Protein AF-A0A7W1LN40-F1 (afdb_monomer)

Mean predicted aligned error: 13.4 Å

Nearest PDB structures (foldseek):
  5u0p-assembly1_V  TM=2.692E-01  e=4.312E+00  Schizosaccharomyces pombe

Structure (mmCIF, N/CA/C/O backbone):
data_AF-A0A7W1LN40-F1
#
_entry.id   AF-A0A7W1LN40-F1
#
loop_
_atom_site.group_PDB
_atom_site.id
_atom_site.type_symbol
_atom_site.label_atom_id
_atom_site.label_alt_id
_atom_site.label_comp_id
_atom_site.label_asym_id
_atom_site.label_entity_id
_atom_site.label_seq_id
_atom_site.pdbx_PDB_ins_code
_atom_site.Cartn_x
_atom_site.Cartn_y
_atom_site.Cartn_z
_atom_site.occupancy
_atom_site.B_iso_or_equiv
_atom_site.auth_seq_id
_atom_site.auth_comp_id
_atom_site.auth_asym_id
_atom_site.auth_atom_id
_atom_site.pdbx_PDB_model_num
ATOM 1 N N . GLN A 1 1 ? -13.311 13.746 4.532 1.00 70.81 1 GLN A N 1
ATOM 2 C CA . GLN A 1 1 ? -12.624 14.681 5.455 1.00 70.81 1 GLN A CA 1
ATOM 3 C C . GLN A 1 1 ? -11.690 13.974 6.441 1.00 70.81 1 GLN A C 1
ATOM 5 O O . GLN A 1 1 ? -10.492 14.087 6.245 1.00 70.81 1 GLN A O 1
ATOM 10 N N . VAL A 1 2 ? -12.169 13.216 7.447 1.00 81.06 2 VAL A N 1
ATOM 11 C CA . VAL A 1 2 ? -11.280 12.519 8.422 1.00 81.06 2 VAL A CA 1
ATOM 12 C C . VAL A 1 2 ? -10.319 11.551 7.725 1.00 81.06 2 VAL A C 1
ATOM 14 O O . VAL A 1 2 ? -9.123 11.580 7.980 1.00 81.06 2 VAL A O 1
ATOM 17 N N . ARG A 1 3 ? -10.837 10.749 6.785 1.00 79.06 3 ARG A N 1
ATOM 18 C CA . ARG A 1 3 ? -10.051 9.830 5.948 1.00 79.06 3 ARG A CA 1
ATOM 19 C C . ARG A 1 3 ? -8.922 10.548 5.201 1.00 79.06 3 ARG A C 1
ATOM 21 O O . ARG A 1 3 ? -7.785 10.103 5.226 1.00 79.06 3 ARG A O 1
ATOM 28 N N . ASP A 1 4 ? -9.234 11.655 4.536 1.00 80.81 4 ASP A N 1
ATOM 29 C CA . ASP A 1 4 ? -8.265 12.349 3.680 1.00 80.81 4 ASP A CA 1
ATOM 30 C C . ASP A 1 4 ? -7.212 13.080 4.530 1.00 80.81 4 ASP A C 1
ATOM 32 O O . ASP A 1 4 ? -6.036 13.080 4.184 1.00 80.81 4 ASP A O 1
ATOM 36 N N . ALA A 1 5 ? -7.609 13.629 5.686 1.00 82.81 5 ALA A N 1
ATOM 37 C CA . ALA A 1 5 ? -6.683 14.176 6.677 1.00 82.81 5 ALA A CA 1
ATOM 38 C C . ALA A 1 5 ? -5.778 13.087 7.282 1.00 82.81 5 ALA A C 1
ATOM 40 O O . ALA A 1 5 ? -4.584 13.317 7.473 1.00 82.81 5 ALA A O 1
ATOM 41 N N . PHE A 1 6 ? -6.326 11.892 7.527 1.00 81.25 6 PHE A N 1
ATOM 42 C CA . PHE A 1 6 ? -5.562 10.727 7.962 1.00 81.25 6 PHE A CA 1
ATOM 43 C C . PHE A 1 6 ? -4.508 10.337 6.923 1.00 81.25 6 PHE A C 1
ATOM 45 O O . PHE A 1 6 ? -3.328 10.309 7.251 1.00 81.25 6 PHE A O 1
ATOM 52 N N . TYR A 1 7 ? -4.884 10.124 5.659 1.00 77.50 7 TYR A N 1
ATOM 53 C CA . TYR A 1 7 ? -3.906 9.764 4.627 1.00 77.50 7 TYR A CA 1
ATOM 54 C C . TYR A 1 7 ? -2.849 10.851 4.407 1.00 77.50 7 TYR A C 1
ATOM 56 O O . TYR A 1 7 ? -1.672 10.534 4.272 1.00 77.50 7 TYR A O 1
ATOM 64 N N . ARG A 1 8 ? -3.242 12.129 4.440 1.00 81.44 8 ARG A N 1
ATOM 65 C CA . ARG A 1 8 ? -2.327 13.248 4.186 1.00 81.44 8 ARG A CA 1
ATOM 66 C C . ARG A 1 8 ? -1.282 13.449 5.284 1.00 81.44 8 ARG A C 1
ATOM 68 O O . ARG A 1 8 ? -0.140 13.758 4.970 1.00 81.44 8 ARG A O 1
ATOM 75 N N . HIS A 1 9 ? -1.661 13.308 6.555 1.00 82.38 9 HIS A N 1
ATOM 76 C CA . HIS A 1 9 ? -0.779 13.659 7.678 1.00 82.38 9 HIS A CA 1
ATOM 77 C C . HIS A 1 9 ? -0.268 12.452 8.475 1.00 82.38 9 HIS A C 1
ATOM 79 O O . HIS A 1 9 ? 0.734 12.566 9.177 1.00 82.38 9 HIS A O 1
ATOM 85 N N . LEU A 1 10 ? -0.936 11.300 8.375 1.00 78.31 10 LEU A N 1
ATOM 86 C CA . LEU A 1 10 ? -0.599 10.069 9.100 1.00 78.31 10 LEU A CA 1
ATOM 87 C C . LEU A 1 10 ? -0.234 8.903 8.166 1.00 78.31 10 LEU A C 1
ATOM 89 O O . LEU A 1 10 ? 0.096 7.832 8.666 1.00 78.31 10 LEU A O 1
ATOM 93 N N . GLY A 1 11 ? -0.223 9.094 6.839 1.00 69.75 11 GLY A N 1
ATOM 94 C CA . GLY A 1 11 ? 0.085 8.037 5.862 1.00 69.75 11 GLY A CA 1
ATOM 95 C C . GLY A 1 11 ? 1.454 7.363 6.044 1.00 69.75 11 GLY A C 1
ATOM 96 O O . GLY A 1 11 ? 1.594 6.184 5.747 1.00 69.75 11 GLY A O 1
ATOM 97 N N . GLY A 1 12 ? 2.443 8.070 6.605 1.00 70.00 12 GLY A N 1
ATOM 98 C CA . GLY A 1 12 ? 3.769 7.517 6.925 1.00 70.00 12 GLY A CA 1
ATOM 99 C C . GLY A 1 12 ? 3.896 6.877 8.317 1.00 70.00 12 GLY A C 1
ATOM 100 O O . GLY A 1 12 ? 4.992 6.478 8.716 1.00 70.00 12 GLY A O 1
ATOM 101 N N . VAL A 1 13 ? 2.818 6.816 9.107 1.00 75.00 13 VAL A N 1
ATOM 102 C CA . VAL A 1 13 ? 2.843 6.263 10.469 1.00 75.00 13 VAL A CA 1
ATOM 103 C C . VAL A 1 13 ? 2.343 4.821 10.451 1.00 75.00 13 VAL A C 1
ATOM 105 O O . VAL A 1 13 ? 1.151 4.564 10.316 1.00 75.00 13 VAL A O 1
ATOM 108 N N . SER A 1 14 ? 3.253 3.866 10.656 1.00 70.31 14 SER A N 1
ATOM 109 C CA . SER A 1 14 ? 2.860 2.476 10.901 1.00 70.31 14 SER A CA 1
ATOM 110 C C . SER A 1 14 ? 2.364 2.302 12.340 1.00 70.31 14 SER A C 1
ATOM 112 O O . SER A 1 14 ? 3.137 2.408 13.297 1.00 70.31 14 SER A O 1
ATOM 114 N N . PHE A 1 15 ? 1.065 2.043 12.496 1.00 73.25 15 PHE A N 1
ATOM 115 C CA . PHE A 1 15 ? 0.425 1.785 13.792 1.00 73.25 15 PHE A CA 1
ATOM 116 C C . PHE A 1 15 ? 0.608 0.339 14.270 1.00 73.25 15 PHE A C 1
ATOM 118 O O . PHE A 1 15 ? 0.542 0.075 15.469 1.00 73.25 15 PHE 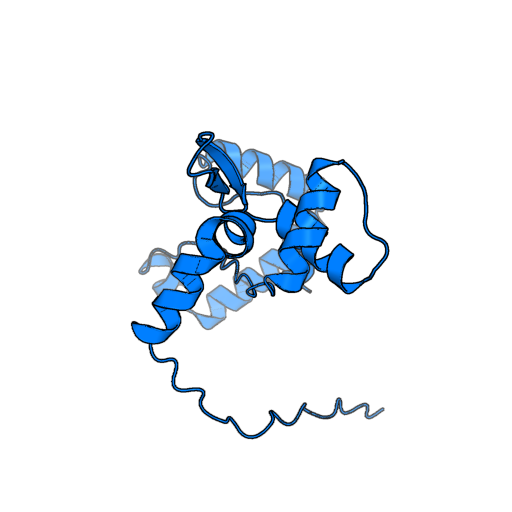A O 1
ATOM 125 N N . SER A 1 16 ? 0.842 -0.594 13.345 1.00 68.56 16 SER A N 1
ATOM 126 C CA . SER A 1 16 ? 1.077 -2.004 13.654 1.00 68.56 16 SER A CA 1
ATOM 127 C C . SER A 1 16 ? 2.574 -2.260 13.841 1.00 68.56 16 SER A C 1
ATOM 129 O O . SER A 1 16 ? 3.386 -1.778 13.056 1.00 68.56 16 SER A O 1
ATOM 131 N N . GLY A 1 17 ? 2.953 -2.994 14.889 1.00 70.25 17 GLY A N 1
ATOM 132 C CA . GLY A 1 17 ? 4.347 -3.387 15.144 1.00 70.25 17 GLY A CA 1
ATOM 133 C C . GLY A 1 17 ? 5.277 -2.290 15.689 1.00 70.25 17 GLY A C 1
ATOM 134 O O . GLY A 1 17 ? 6.410 -2.595 16.046 1.00 70.25 17 GLY A O 1
ATOM 135 N N . THR A 1 18 ? 4.827 -1.036 15.816 1.00 77.19 18 THR A N 1
ATOM 136 C CA . THR A 1 18 ? 5.627 0.043 16.427 1.00 77.19 18 THR A CA 1
ATOM 137 C C . THR A 1 18 ? 5.471 0.040 17.959 1.00 77.19 18 THR A C 1
ATOM 139 O O . THR A 1 18 ? 4.333 0.076 18.438 1.00 77.19 18 THR A O 1
ATOM 142 N N . PRO A 1 19 ? 6.565 0.068 18.752 1.00 84.81 19 PRO A N 1
ATOM 143 C CA . PRO A 1 19 ? 6.486 0.223 20.205 1.00 84.81 19 PRO A CA 1
ATOM 144 C C . PRO A 1 19 ? 5.720 1.490 20.611 1.00 84.81 19 PRO A C 1
ATOM 146 O O . PRO A 1 19 ? 5.903 2.555 20.016 1.00 84.81 19 PRO A O 1
ATOM 149 N N . LEU A 1 20 ? 4.886 1.394 21.654 1.00 84.56 20 LEU A N 1
ATOM 150 C CA . LEU A 1 20 ? 3.993 2.481 22.078 1.00 84.56 20 LEU A CA 1
ATOM 151 C C . LEU A 1 20 ? 4.710 3.829 22.307 1.00 84.56 20 LEU A C 1
ATOM 153 O O . LEU A 1 20 ? 4.193 4.838 21.826 1.00 84.56 20 LEU A O 1
ATOM 157 N N . PRO A 1 21 ? 5.901 3.894 22.942 1.00 89.31 21 PRO A N 1
ATOM 158 C CA . PRO A 1 21 ? 6.605 5.165 23.128 1.00 89.31 21 PRO A CA 1
ATOM 159 C C . PRO A 1 21 ? 6.988 5.822 21.797 1.00 89.31 21 PRO A C 1
ATOM 161 O O . PRO A 1 21 ? 6.767 7.014 21.592 1.00 89.31 21 PRO A O 1
ATOM 164 N N . THR A 1 22 ? 7.498 5.032 20.851 1.00 87.25 22 THR A N 1
ATOM 165 C CA . THR A 1 22 ? 7.887 5.510 19.520 1.00 87.25 22 THR A CA 1
ATOM 166 C C . THR A 1 22 ? 6.676 5.992 18.730 1.00 87.25 22 THR A C 1
ATOM 168 O O . THR A 1 22 ? 6.748 7.014 18.045 1.00 87.25 22 THR A O 1
ATOM 171 N N . LEU A 1 23 ? 5.548 5.289 18.851 1.00 85.94 23 LEU A N 1
ATOM 172 C CA . LEU A 1 23 ? 4.291 5.714 18.249 1.00 85.94 23 LEU A CA 1
ATOM 173 C C . LEU A 1 23 ? 3.835 7.061 18.826 1.00 85.94 23 LEU A C 1
ATOM 175 O O . LEU A 1 23 ? 3.505 7.959 18.056 1.00 85.94 23 LEU A O 1
ATOM 179 N N . MET A 1 24 ? 3.890 7.245 20.149 1.00 89.75 24 MET A N 1
ATOM 180 C CA . MET A 1 24 ? 3.501 8.507 20.790 1.00 89.75 24 MET A CA 1
ATOM 181 C C . MET A 1 24 ? 4.361 9.687 20.336 1.00 89.75 24 MET A C 1
ATOM 183 O O . MET A 1 24 ? 3.819 10.754 20.065 1.00 89.75 24 MET A O 1
ATOM 187 N N . VAL A 1 25 ? 5.673 9.496 20.160 1.00 92.12 25 VAL A N 1
ATOM 188 C CA . VAL A 1 25 ? 6.567 10.536 19.616 1.00 92.12 25 VAL A CA 1
ATOM 189 C C . VAL A 1 25 ? 6.218 10.889 18.166 1.00 92.12 25 VAL A C 1
ATOM 191 O O . VAL A 1 25 ? 6.218 12.062 17.788 1.00 92.12 25 VAL A O 1
ATOM 194 N N . LYS A 1 26 ? 5.904 9.892 17.330 1.00 86.25 26 LYS A N 1
ATOM 195 C CA . LYS A 1 26 ? 5.477 10.138 15.942 1.00 86.25 26 LYS A CA 1
ATOM 196 C C . LYS A 1 26 ? 4.156 10.909 15.904 1.00 86.25 26 LYS A C 1
ATOM 198 O O . LYS A 1 26 ? 4.043 11.880 15.160 1.00 86.25 26 LYS A O 1
ATOM 203 N N . LEU A 1 27 ? 3.190 10.512 16.732 1.00 88.38 27 LEU A N 1
ATOM 204 C CA . LEU A 1 27 ? 1.883 11.160 16.816 1.00 88.38 27 LEU A CA 1
ATOM 205 C C . LEU A 1 27 ? 1.981 12.589 17.356 1.00 88.38 27 LEU A C 1
ATOM 207 O O . LEU A 1 27 ? 1.386 13.491 16.771 1.00 88.38 27 LEU A O 1
ATOM 211 N N . SER A 1 28 ? 2.763 12.825 18.412 1.00 88.81 28 SER A N 1
ATOM 212 C CA . SER A 1 28 ? 2.942 14.167 18.974 1.00 88.81 28 SER A CA 1
ATOM 213 C C . SER A 1 28 ? 3.601 15.111 17.970 1.00 88.81 28 SER A C 1
ATOM 215 O O . SER A 1 28 ? 3.139 16.235 17.791 1.00 88.81 28 SER A O 1
ATOM 217 N N . ARG A 1 29 ? 4.609 14.640 17.223 1.00 91.31 29 ARG A N 1
ATOM 218 C CA . ARG A 1 29 ? 5.244 15.417 16.149 1.00 91.31 29 ARG A CA 1
ATOM 219 C C . ARG A 1 29 ? 4.249 15.827 15.062 1.00 91.31 29 ARG A C 1
ATOM 221 O O . ARG A 1 29 ? 4.300 16.962 14.589 1.00 91.31 29 ARG A O 1
ATOM 228 N N . VAL A 1 30 ? 3.363 14.918 14.658 1.00 87.88 30 VAL A N 1
ATOM 229 C CA . VAL A 1 30 ? 2.307 15.211 13.677 1.00 87.88 30 VAL A CA 1
ATOM 230 C C . VAL A 1 30 ? 1.309 16.220 14.248 1.00 87.88 30 VAL A C 1
ATOM 232 O O . VAL A 1 30 ? 0.952 17.174 13.562 1.00 87.88 30 V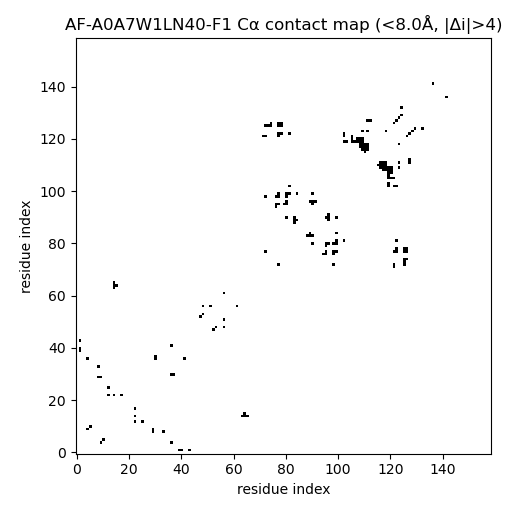AL A O 1
ATOM 235 N N . LEU A 1 31 ? 0.911 16.059 15.513 1.00 89.38 31 LEU A N 1
ATOM 236 C CA . LEU A 1 31 ? -0.068 16.923 16.170 1.00 89.38 31 LEU A CA 1
ATOM 237 C C . LEU A 1 31 ? 0.443 18.357 16.367 1.00 89.38 31 LEU A C 1
ATOM 239 O O . LEU A 1 31 ? -0.293 19.303 16.108 1.00 89.38 31 LEU A O 1
ATOM 243 N N . VAL A 1 32 ? 1.713 18.521 16.752 1.00 91.94 32 VAL A N 1
ATOM 244 C CA . VAL A 1 32 ? 2.364 19.837 16.882 1.00 91.94 32 VAL A CA 1
ATOM 245 C C . VAL A 1 32 ? 2.418 20.563 15.536 1.00 91.94 32 VAL A C 1
ATOM 247 O O . VAL A 1 32 ? 2.203 21.769 15.477 1.00 91.94 32 VAL A O 1
ATOM 250 N N . ARG A 1 33 ? 2.671 19.840 14.438 1.00 88.94 33 ARG A N 1
ATOM 251 C CA . ARG A 1 33 ? 2.718 20.425 13.086 1.00 88.94 33 ARG A CA 1
ATOM 252 C C . ARG A 1 33 ? 1.339 20.706 12.496 1.00 88.94 33 ARG A C 1
ATOM 254 O O . ARG A 1 33 ? 1.210 21.578 11.641 1.00 88.94 33 ARG A O 1
ATOM 261 N N . HIS A 1 34 ? 0.319 19.973 12.930 1.00 87.75 34 HIS A N 1
ATOM 262 C CA . HIS A 1 34 ? -1.030 20.047 12.379 1.00 87.75 34 HIS A CA 1
ATOM 263 C C . HIS A 1 34 ? -2.083 20.022 13.501 1.00 87.75 34 HIS A C 1
ATOM 265 O O . HIS A 1 34 ? -2.786 19.022 13.674 1.00 87.75 34 HIS A O 1
ATOM 271 N N . PRO A 1 35 ? -2.242 21.123 14.257 1.00 88.12 35 PRO A N 1
ATOM 272 C CA . PRO A 1 35 ? -3.117 21.161 15.432 1.00 88.12 35 PRO A CA 1
ATOM 273 C C . PRO A 1 35 ? -4.603 20.975 15.091 1.00 88.12 35 PRO A C 1
ATOM 275 O O . PRO A 1 35 ? -5.368 20.456 15.903 1.00 88.12 35 PRO A O 1
ATOM 278 N N . SER A 1 36 ? -5.024 21.317 13.868 1.00 87.38 36 SER A N 1
ATOM 279 C CA . SER A 1 36 ? -6.391 21.078 13.380 1.00 87.38 36 SER A CA 1
ATOM 280 C C . SER A 1 36 ? -6.780 19.594 13.376 1.00 87.38 36 SER A C 1
ATOM 282 O O . SER A 1 36 ? -7.967 19.270 13.461 1.00 87.38 36 SER A O 1
ATOM 284 N N . LEU A 1 37 ? -5.802 18.679 13.354 1.00 85.50 37 LEU A N 1
ATOM 285 C CA . LEU A 1 37 ? -6.048 17.243 13.469 1.00 85.50 37 LEU A CA 1
ATOM 286 C C . LEU A 1 37 ? -6.671 16.867 14.814 1.00 85.50 37 LEU A C 1
ATOM 288 O O . LEU A 1 37 ? -7.501 15.960 14.840 1.00 85.50 37 LEU A O 1
ATOM 292 N N . ALA A 1 38 ? -6.340 17.573 15.901 1.00 86.25 38 ALA A N 1
ATOM 293 C CA . ALA A 1 38 ? -6.925 17.322 17.218 1.00 86.25 38 ALA A CA 1
ATOM 294 C C . ALA A 1 38 ? -8.455 17.429 17.169 1.00 86.25 38 ALA A C 1
ATOM 296 O O . ALA A 1 38 ? -9.164 16.544 17.642 1.00 86.25 38 ALA A O 1
ATOM 297 N N . TRP A 1 39 ? -8.962 18.479 16.519 1.00 89.19 39 TRP A N 1
ATOM 298 C CA . TRP A 1 39 ? -10.394 18.725 16.380 1.00 89.19 39 TRP A CA 1
ATOM 299 C C . TRP A 1 39 ? -11.072 17.718 15.453 1.00 89.19 39 TRP A C 1
ATOM 301 O O . TRP A 1 39 ? -12.117 17.165 15.796 1.00 89.19 39 TRP A O 1
ATOM 311 N N . ILE A 1 40 ? -10.460 17.434 14.300 1.00 87.62 40 ILE A N 1
ATOM 312 C CA . ILE A 1 40 ? -11.007 16.497 13.309 1.00 87.62 40 ILE A CA 1
ATOM 313 C C . ILE A 1 40 ? -11.105 15.082 13.896 1.00 87.62 40 ILE A C 1
ATOM 315 O O . ILE A 1 40 ? -12.161 14.446 13.816 1.00 87.62 40 ILE A O 1
ATOM 319 N N . PHE A 1 41 ? -10.023 14.587 14.504 1.00 85.00 41 PHE A N 1
ATOM 320 C CA . PHE A 1 41 ? -10.007 13.258 15.114 1.00 85.00 41 PHE A CA 1
ATOM 321 C C . PHE A 1 41 ? -10.798 13.209 16.417 1.00 85.00 41 PHE A C 1
ATOM 323 O O . PHE A 1 41 ? -11.470 12.210 16.650 1.00 85.00 41 PHE A O 1
ATOM 330 N N . GLY A 1 42 ? -10.793 14.272 17.224 1.00 88.31 42 GLY A N 1
ATOM 331 C CA . GLY A 1 42 ? -11.591 14.364 18.447 1.00 88.31 42 GLY A CA 1
ATOM 332 C C . GLY A 1 42 ? -13.092 14.280 18.167 1.00 88.31 42 GLY A C 1
ATOM 333 O O . GLY A 1 42 ? -13.786 13.451 18.753 1.00 88.31 42 GLY A O 1
ATOM 334 N N . GLY A 1 43 ? -13.595 15.055 17.199 1.00 89.94 43 GLY A N 1
ATOM 335 C CA . GLY A 1 43 ? -15.003 14.995 16.792 1.00 89.94 43 GLY A CA 1
ATOM 336 C C . GLY A 1 43 ? -15.397 13.632 16.212 1.00 89.94 43 GLY A C 1
ATOM 337 O O . GLY A 1 43 ? -16.491 13.124 16.469 1.00 89.94 43 GLY A O 1
ATOM 338 N N . TRP A 1 44 ? -14.491 12.997 15.464 1.00 89.38 44 TRP A N 1
ATOM 339 C CA . TRP A 1 44 ? -14.691 11.633 14.980 1.00 89.38 44 TRP A CA 1
ATOM 340 C C . TRP A 1 44 ? -14.705 10.601 16.118 1.00 89.38 44 TRP A C 1
ATOM 342 O O . TRP A 1 44 ? -15.605 9.761 16.154 1.00 89.38 44 TRP A O 1
ATOM 352 N N . ALA A 1 45 ? -13.769 10.693 17.066 1.00 86.56 45 ALA A N 1
ATOM 353 C CA . ALA A 1 45 ? -13.669 9.797 18.213 1.00 86.56 45 ALA A CA 1
ATOM 354 C C . ALA A 1 45 ? -14.918 9.886 19.096 1.00 86.56 45 ALA A C 1
ATOM 356 O O . ALA A 1 45 ? -15.503 8.856 19.424 1.00 86.56 45 ALA A O 1
ATOM 357 N N . MET A 1 46 ? -15.402 11.098 19.382 1.00 89.38 46 MET A N 1
ATOM 358 C CA . MET A 1 46 ? -16.659 11.302 20.108 1.00 89.38 46 MET A CA 1
ATOM 359 C C . MET A 1 46 ? -17.836 10.644 19.388 1.00 89.38 46 MET A C 1
ATOM 361 O O . MET A 1 46 ? -18.622 9.927 20.003 1.00 89.38 46 MET A O 1
ATOM 365 N N . ARG A 1 47 ? -17.935 10.802 18.063 1.00 87.12 47 ARG A N 1
ATOM 366 C CA . ARG A 1 47 ? -18.989 10.147 17.276 1.00 87.12 47 ARG A CA 1
ATOM 367 C C . ARG A 1 47 ? -18.891 8.620 17.323 1.00 87.12 47 ARG A C 1
ATOM 369 O O . ARG A 1 47 ? -19.925 7.960 17.299 1.00 87.12 47 ARG A O 1
ATOM 376 N N . MET A 1 48 ? -17.684 8.058 17.382 1.00 83.81 48 MET A N 1
ATOM 377 C CA . MET A 1 48 ? -17.492 6.618 17.574 1.00 83.81 48 MET A CA 1
ATOM 378 C C . MET A 1 48 ? -17.950 6.183 18.961 1.00 83.81 48 MET A C 1
ATOM 380 O O . MET A 1 48 ? -18.769 5.276 19.041 1.00 83.81 48 MET A O 1
ATOM 384 N N . VAL A 1 49 ? -17.534 6.880 20.021 1.00 87.88 49 VAL A N 1
ATOM 385 C CA . VAL A 1 49 ? -17.962 6.600 21.403 1.00 87.88 49 VAL A CA 1
ATOM 386 C C . VAL A 1 49 ? -19.484 6.657 21.539 1.00 87.88 49 VAL A C 1
ATOM 388 O O . VAL A 1 49 ? -20.075 5.761 22.134 1.00 87.88 49 VAL A O 1
ATOM 391 N N . HIS A 1 50 ? -20.137 7.656 20.941 1.00 87.38 50 HIS A N 1
ATOM 392 C CA . HIS A 1 50 ? -21.598 7.758 20.949 1.00 87.38 50 HIS A CA 1
ATOM 393 C C . HIS A 1 50 ? -22.293 6.641 20.159 1.00 87.38 50 HIS A C 1
ATOM 395 O O . HIS A 1 50 ? -23.428 6.300 20.475 1.00 87.38 50 HIS A O 1
ATOM 401 N N . ARG A 1 51 ? -21.642 6.068 19.138 1.00 84.81 51 ARG A N 1
ATOM 402 C CA . ARG A 1 51 ? -22.217 4.995 18.311 1.00 84.81 51 ARG A CA 1
ATOM 403 C C . ARG A 1 51 ? -22.010 3.603 18.886 1.00 84.81 51 ARG A C 1
ATOM 405 O O . ARG A 1 51 ? -22.901 2.774 18.768 1.00 84.81 51 ARG A O 1
ATOM 412 N N . THR A 1 52 ? -20.841 3.330 19.452 1.00 83.38 52 THR A N 1
ATOM 413 C CA . THR A 1 52 ? -20.509 2.013 20.008 1.00 83.38 52 THR A CA 1
ATOM 414 C C . THR A 1 52 ? -20.847 1.904 21.491 1.00 83.38 52 THR A C 1
ATOM 416 O O . THR A 1 52 ? -21.059 0.800 21.982 1.00 83.38 52 THR A O 1
ATOM 419 N N . GLY A 1 53 ? -20.932 3.033 22.199 1.00 84.06 53 GLY A N 1
ATOM 420 C CA . GLY A 1 53 ? -21.112 3.099 23.645 1.00 84.06 53 GLY A CA 1
ATOM 421 C C . GLY A 1 53 ? -19.785 2.953 24.398 1.00 84.06 53 GLY A C 1
ATOM 422 O O . GLY A 1 53 ? -18.967 2.079 24.105 1.00 84.06 53 GLY A O 1
ATOM 423 N N . LEU A 1 54 ? -19.578 3.792 25.420 1.00 83.75 54 LEU A N 1
ATOM 424 C CA . LEU A 1 54 ? -18.349 3.794 26.228 1.00 83.75 54 LEU A CA 1
ATOM 425 C C . LEU A 1 54 ? -18.099 2.437 26.907 1.00 83.75 54 LEU A C 1
ATOM 427 O O . LEU A 1 54 ? -16.970 1.953 26.939 1.00 83.75 54 LEU A O 1
ATOM 431 N N . LEU A 1 55 ? -19.165 1.797 27.397 1.00 82.94 55 LEU A N 1
ATOM 432 C CA . LEU A 1 55 ? -19.077 0.511 28.087 1.00 82.94 55 LEU A CA 1
ATOM 433 C C . LEU A 1 55 ? -18.559 -0.601 27.162 1.00 82.94 55 LEU A C 1
ATOM 435 O O . LEU A 1 55 ? -17.724 -1.404 27.569 1.00 82.94 55 LEU A O 1
ATOM 439 N N . ALA A 1 56 ? -19.012 -0.620 25.904 1.00 80.88 56 ALA A N 1
ATOM 440 C CA . ALA A 1 56 ? -18.543 -1.578 24.910 1.00 80.88 56 ALA A CA 1
ATOM 441 C C . ALA A 1 56 ? -17.080 -1.316 24.530 1.00 80.88 56 ALA A C 1
ATOM 443 O O . ALA A 1 56 ? -16.318 -2.262 24.364 1.00 80.88 56 ALA A O 1
ATOM 444 N N . LEU A 1 57 ? -16.666 -0.047 24.456 1.00 80.81 57 LEU A N 1
ATOM 445 C CA . LEU A 1 57 ? -15.290 0.336 24.134 1.00 80.81 57 LEU A CA 1
ATOM 446 C C . LEU A 1 57 ? -14.280 -0.088 25.213 1.00 80.81 57 LEU A C 1
ATOM 448 O O . LEU A 1 57 ? -13.157 -0.465 24.895 1.00 80.81 57 LEU A O 1
ATOM 452 N N . VAL A 1 58 ? -14.674 -0.013 26.488 1.00 83.00 58 VAL A N 1
ATOM 453 C CA . VAL A 1 58 ? -13.831 -0.436 27.618 1.00 83.00 58 VAL A CA 1
ATOM 454 C C . VAL A 1 58 ? -13.845 -1.957 27.767 1.00 83.00 58 VAL A C 1
ATOM 456 O O . VAL A 1 58 ? -12.807 -2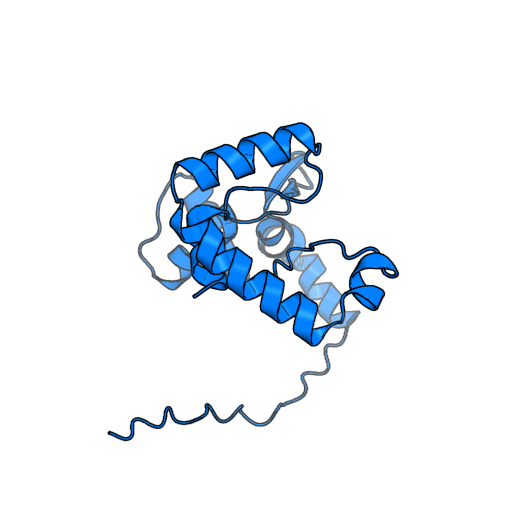.566 28.023 1.00 83.00 58 VAL A O 1
ATOM 459 N N . ARG A 1 59 ? -15.013 -2.588 27.586 1.00 84.62 59 ARG A N 1
ATOM 460 C CA . ARG A 1 59 ? -15.178 -4.041 27.735 1.00 84.62 59 ARG A CA 1
ATOM 461 C C . ARG A 1 59 ? -14.528 -4.822 26.594 1.00 84.62 59 ARG A C 1
ATOM 463 O O . ARG A 1 59 ? -13.945 -5.878 26.830 1.00 84.62 59 ARG A O 1
ATOM 470 N N . HIS A 1 60 ? -14.617 -4.319 25.367 1.00 75.56 60 HIS A N 1
ATOM 471 C CA . HIS A 1 60 ? -14.016 -4.933 24.191 1.00 75.56 60 HIS A CA 1
ATOM 472 C C . HIS A 1 60 ? -12.757 -4.157 23.832 1.00 75.56 60 HIS A C 1
ATOM 474 O O . HIS A 1 60 ? -12.838 -2.988 23.479 1.00 75.56 60 HIS A O 1
ATOM 480 N N . ARG A 1 61 ? -11.582 -4.795 23.914 1.00 69.31 61 ARG A N 1
ATOM 481 C CA . ARG A 1 61 ? -10.309 -4.151 23.561 1.00 69.31 61 ARG A CA 1
ATOM 482 C C . ARG A 1 61 ? -10.306 -3.742 22.088 1.00 69.31 61 ARG A C 1
ATOM 484 O O . ARG A 1 61 ? -9.919 -4.527 21.223 1.00 69.31 61 ARG A O 1
ATOM 491 N N . VAL A 1 62 ? -10.727 -2.514 21.804 1.00 69.75 62 VAL A N 1
ATOM 492 C CA . VAL A 1 62 ? -10.717 -1.960 20.453 1.00 69.75 62 VAL A CA 1
ATOM 493 C C . VAL A 1 62 ? -9.271 -1.798 20.013 1.00 69.75 62 VAL A C 1
ATOM 495 O O . VAL A 1 62 ? -8.503 -1.048 20.613 1.00 69.75 62 VAL A O 1
ATOM 498 N N . ARG A 1 63 ? -8.890 -2.528 18.965 1.00 67.50 63 ARG A N 1
ATOM 499 C CA . ARG A 1 63 ? -7.574 -2.401 18.340 1.00 67.50 63 ARG A CA 1
ATOM 500 C C . ARG A 1 63 ? -7.751 -1.639 17.031 1.00 67.50 63 ARG A C 1
ATOM 502 O O . ARG A 1 63 ? -8.491 -2.119 16.171 1.00 67.50 63 ARG A O 1
ATOM 509 N N . PRO A 1 64 ? -7.118 -0.466 16.867 1.00 64.00 64 PRO A N 1
ATOM 510 C CA . PRO A 1 64 ? -7.113 0.201 15.579 1.00 64.00 64 PRO A CA 1
ATOM 511 C C . PRO A 1 64 ? -6.384 -0.701 14.583 1.00 64.00 64 PRO A C 1
ATOM 513 O O . PRO A 1 64 ? -5.239 -1.092 14.806 1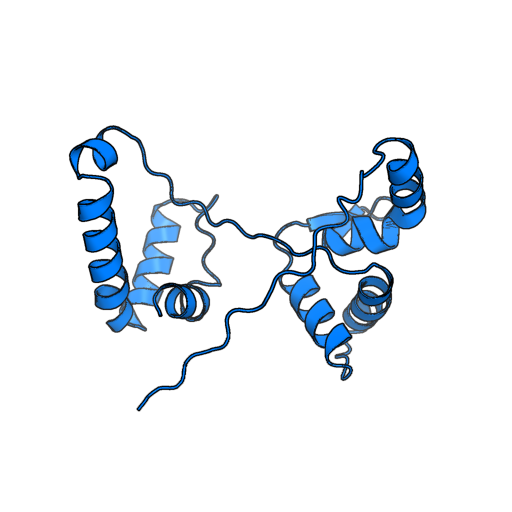.00 64.00 64 PRO A O 1
ATOM 516 N N . VAL A 1 65 ? -7.070 -1.054 13.503 1.00 60.16 65 VAL A N 1
ATOM 517 C CA . VAL A 1 65 ? -6.503 -1.802 12.384 1.00 60.16 65 VAL A CA 1
ATOM 518 C C . VAL A 1 65 ? -6.651 -0.955 11.131 1.00 60.16 65 VAL A C 1
ATOM 520 O O . VAL A 1 65 ? -7.723 -0.416 10.852 1.00 60.16 65 VAL A O 1
ATOM 523 N N . THR A 1 66 ? -5.564 -0.807 10.385 1.00 61.09 66 THR A N 1
ATOM 524 C CA . THR A 1 66 ? -5.613 -0.199 9.058 1.00 61.09 66 THR A CA 1
ATOM 525 C C . THR A 1 66 ? -5.865 -1.314 8.059 1.00 61.09 66 THR A C 1
ATOM 527 O O . THR A 1 66 ? -5.004 -2.165 7.852 1.00 61.09 66 THR A O 1
ATOM 530 N N . PHE A 1 67 ? -7.041 -1.315 7.437 1.00 54.91 67 PHE A N 1
ATOM 531 C CA . PHE A 1 67 ? -7.303 -2.188 6.299 1.00 54.91 67 PHE A CA 1
ATOM 532 C C . PHE A 1 67 ? -6.721 -1.539 5.045 1.00 54.91 67 PHE A C 1
ATOM 534 O O . PHE A 1 67 ? -7.300 -0.599 4.497 1.00 54.91 67 PHE A O 1
ATOM 541 N N . VAL A 1 68 ? -5.567 -2.030 4.597 1.00 59.66 68 VAL A N 1
ATOM 542 C CA . VAL A 1 68 ? -5.052 -1.721 3.260 1.00 59.66 68 VAL A CA 1
ATOM 543 C C . VAL A 1 68 ? -5.670 -2.736 2.308 1.00 59.66 68 VAL A C 1
ATOM 545 O O . VAL A 1 68 ? -5.199 -3.864 2.177 1.00 59.66 68 VAL A O 1
ATOM 548 N N . MET A 1 69 ? -6.792 -2.359 1.698 1.00 55.59 69 MET A N 1
ATOM 549 C CA . MET A 1 69 ? -7.388 -3.151 0.630 1.00 55.59 69 MET A CA 1
ATOM 550 C C . MET A 1 69 ? -6.587 -2.877 -0.643 1.00 55.59 69 MET A C 1
ATOM 552 O O . MET A 1 69 ? -6.770 -1.845 -1.287 1.00 55.59 69 MET A O 1
ATOM 556 N N . HIS A 1 70 ? -5.666 -3.772 -0.979 1.00 61.12 70 HIS A N 1
ATOM 557 C CA . HIS A 1 70 ? -4.973 -3.715 -2.258 1.00 61.12 70 HIS A CA 1
ATOM 558 C C . HIS A 1 70 ? -5.982 -4.119 -3.333 1.00 61.12 70 HIS A C 1
ATOM 560 O O . HIS A 1 70 ? -6.495 -5.238 -3.323 1.00 61.12 70 HIS A O 1
ATOM 566 N N . SER A 1 71 ? -6.298 -3.219 -4.260 1.00 64.00 71 SER A N 1
ATOM 567 C CA . SER A 1 71 ? -6.823 -3.674 -5.542 1.00 64.00 71 SER A CA 1
ATOM 568 C C . SER A 1 71 ? -5.726 -4.512 -6.196 1.00 64.00 71 SER A C 1
ATOM 570 O O . SE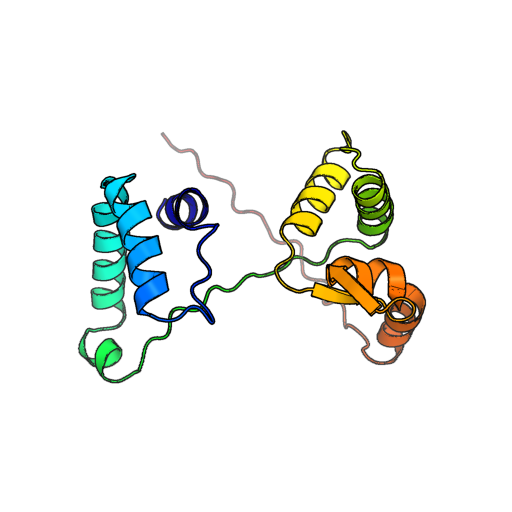R A 1 71 ? -4.564 -4.099 -6.214 1.00 64.00 71 SER A O 1
ATOM 572 N N . PHE A 1 72 ? -6.073 -5.689 -6.714 1.00 68.94 72 PHE 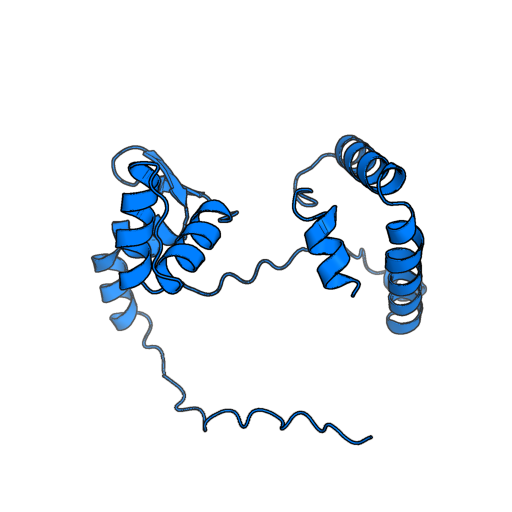A N 1
ATOM 573 C CA . PHE A 1 72 ? -5.156 -6.427 -7.578 1.00 68.94 72 PHE A CA 1
ATOM 574 C C . PHE A 1 72 ? -4.819 -5.558 -8.801 1.00 68.94 72 PHE A C 1
ATOM 576 O O . PHE A 1 72 ? -5.639 -4.749 -9.251 1.00 68.94 72 PHE A O 1
ATOM 583 N N . MET A 1 73 ? -3.576 -5.642 -9.263 1.00 84.19 73 MET A N 1
ATOM 584 C CA . MET A 1 73 ? -3.108 -4.990 -10.488 1.00 84.19 73 MET A CA 1
ATOM 585 C C . MET A 1 73 ? -3.104 -6.022 -11.604 1.00 84.19 73 MET A C 1
ATOM 587 O O . MET A 1 73 ? -2.838 -7.193 -11.342 1.00 84.19 73 MET A O 1
ATOM 591 N N . ASP A 1 74 ? -3.430 -5.602 -12.823 1.00 83.88 74 ASP A N 1
ATOM 592 C CA . ASP A 1 74 ? -3.304 -6.488 -13.975 1.00 83.88 74 ASP A CA 1
ATOM 593 C C . ASP A 1 74 ? -1.818 -6.775 -14.221 1.00 83.88 74 ASP A C 1
ATOM 595 O O . ASP A 1 74 ? -1.000 -5.854 -14.225 1.00 83.88 74 ASP A O 1
ATOM 599 N N . ALA A 1 75 ? -1.463 -8.041 -14.432 1.00 83.44 75 ALA A N 1
ATOM 600 C CA . ALA A 1 75 ? -0.087 -8.431 -14.709 1.00 83.44 75 ALA A CA 1
ATOM 601 C C . ALA A 1 75 ? 0.482 -7.734 -15.953 1.00 83.44 75 ALA A C 1
ATOM 603 O O . ALA A 1 75 ? 1.658 -7.376 -15.961 1.00 83.44 75 ALA A O 1
ATOM 604 N N . ALA A 1 76 ? -0.363 -7.454 -16.952 1.00 86.25 76 ALA A N 1
ATOM 605 C CA . ALA A 1 76 ? 0.023 -6.712 -18.147 1.00 86.25 76 ALA A CA 1
ATOM 606 C C . ALA A 1 76 ? 0.467 -5.271 -17.840 1.00 86.25 76 ALA A C 1
ATOM 608 O O . ALA A 1 76 ? 1.257 -4.704 -18.589 1.00 86.25 76 ALA A O 1
ATOM 609 N N . GLU A 1 77 ? -0.013 -4.680 -16.742 1.00 91.56 77 GLU A N 1
ATOM 610 C CA . GLU A 1 77 ? 0.399 -3.349 -16.286 1.00 91.56 77 GLU A CA 1
ATOM 611 C C . GLU A 1 77 ? 1.565 -3.422 -15.285 1.00 91.56 77 GLU A C 1
ATOM 613 O O . GLU A 1 77 ? 2.414 -2.530 -15.263 1.00 91.56 77 GLU A O 1
ATOM 618 N N . VAL A 1 78 ? 1.633 -4.474 -14.457 1.00 92.06 78 VAL A N 1
ATOM 619 C CA . VAL A 1 78 ? 2.675 -4.625 -13.423 1.00 92.06 78 VAL A CA 1
ATOM 620 C C . VAL A 1 78 ? 4.055 -4.821 -14.034 1.00 92.06 78 VAL A C 1
ATOM 622 O O . VAL A 1 78 ? 4.988 -4.157 -13.589 1.00 92.06 78 VAL A O 1
ATOM 625 N N . THR A 1 79 ? 4.196 -5.689 -15.039 1.00 91.94 79 THR A N 1
ATOM 626 C CA . THR A 1 79 ? 5.496 -5.977 -15.668 1.00 91.94 79 THR A CA 1
ATOM 627 C C . THR A 1 79 ? 6.183 -4.712 -16.202 1.00 91.94 79 THR A C 1
ATOM 629 O O . THR A 1 79 ? 7.261 -4.384 -15.702 1.00 91.94 79 THR A O 1
ATOM 632 N N . PRO A 1 80 ? 5.578 -3.928 -17.120 1.00 94.19 80 PRO A N 1
ATOM 633 C CA . PRO A 1 80 ? 6.235 -2.730 -17.647 1.00 94.19 80 PRO A CA 1
ATOM 634 C C . PRO A 1 80 ? 6.466 -1.649 -16.578 1.00 94.19 80 PRO A C 1
ATOM 636 O O . PRO A 1 80 ? 7.488 -0.962 -16.607 1.00 94.19 80 PRO A O 1
ATOM 639 N N . ALA A 1 81 ? 5.562 -1.503 -15.601 1.00 94.69 81 ALA A N 1
ATOM 640 C CA . ALA A 1 81 ? 5.743 -0.545 -14.508 1.00 94.69 81 ALA A CA 1
ATOM 641 C C . ALA A 1 81 ? 6.898 -0.936 -13.566 1.00 94.69 81 ALA A C 1
ATOM 643 O O . ALA A 1 81 ? 7.627 -0.065 -13.083 1.00 94.69 81 ALA A O 1
ATOM 644 N N . TRP A 1 82 ? 7.072 -2.234 -13.305 1.00 93.75 82 TRP A N 1
ATOM 645 C CA . TRP A 1 82 ? 8.159 -2.763 -12.486 1.00 93.75 82 TRP A CA 1
ATOM 646 C C . TRP A 1 82 ? 9.513 -2.636 -13.181 1.00 93.75 82 TRP A C 1
ATOM 648 O O . TRP A 1 82 ? 10.476 -2.176 -12.577 1.00 93.75 82 TRP A O 1
ATOM 658 N N . GLU A 1 83 ? 9.591 -2.968 -14.466 1.00 94.62 83 GLU A N 1
ATOM 659 C CA . GLU A 1 83 ? 10.813 -2.796 -15.252 1.00 94.62 83 GLU A CA 1
ATOM 660 C C . GLU A 1 83 ? 11.267 -1.330 -15.304 1.00 94.62 83 GLU A C 1
ATOM 662 O O . GLU A 1 83 ? 12.449 -1.045 -15.115 1.00 94.62 83 GLU A O 1
ATOM 667 N N . ALA A 1 84 ? 10.333 -0.391 -15.491 1.00 95.25 84 ALA A N 1
ATOM 668 C CA . ALA A 1 84 ? 10.633 1.039 -15.426 1.00 95.25 84 ALA A CA 1
ATOM 669 C C . ALA A 1 84 ? 11.152 1.455 -14.038 1.00 95.25 84 ALA A C 1
ATOM 671 O O . ALA A 1 84 ? 12.129 2.195 -13.943 1.00 95.25 84 ALA A O 1
ATOM 672 N N . LEU A 1 85 ? 10.559 0.934 -12.952 1.00 93.69 85 LEU A N 1
ATOM 673 C CA . LEU A 1 85 ? 11.055 1.171 -11.589 1.00 93.69 85 LEU A CA 1
ATOM 674 C C . LEU A 1 85 ? 12.484 0.677 -11.389 1.00 93.69 85 LEU A C 1
ATOM 676 O O . LEU A 1 85 ? 13.285 1.402 -10.805 1.00 93.69 85 LEU A O 1
ATOM 680 N N . GLN A 1 86 ? 12.804 -0.521 -11.879 1.00 92.62 86 GLN A N 1
ATOM 681 C CA . GLN A 1 86 ? 14.152 -1.080 -11.771 1.00 92.62 86 GLN A CA 1
ATOM 682 C C . GLN A 1 86 ? 15.190 -0.234 -12.517 1.00 92.62 86 GLN A C 1
ATOM 684 O O . GLN A 1 86 ? 16.325 -0.115 -12.063 1.00 92.62 86 GLN A O 1
ATOM 689 N N . ARG A 1 87 ? 14.799 0.414 -13.622 1.00 96.12 87 ARG A N 1
ATOM 690 C CA . ARG A 1 87 ? 15.647 1.379 -14.344 1.00 96.12 87 ARG A CA 1
ATOM 691 C C . ARG A 1 87 ? 15.673 2.779 -13.719 1.00 96.12 87 ARG A C 1
ATOM 693 O O . ARG A 1 87 ? 16.421 3.633 -14.183 1.00 96.12 87 ARG A O 1
ATOM 700 N N . GLY A 1 88 ? 14.878 3.034 -12.679 1.00 95.06 88 GLY A N 1
ATOM 701 C CA . GLY A 1 88 ? 14.735 4.362 -12.074 1.00 95.06 88 GLY A CA 1
ATOM 702 C C . GLY A 1 88 ? 13.940 5.357 -12.930 1.00 95.06 88 GLY A C 1
ATOM 703 O O . GLY A 1 88 ? 14.007 6.560 -12.691 1.00 95.06 88 GLY A O 1
ATOM 704 N N . GLU A 1 89 ? 13.185 4.873 -13.915 1.00 95.94 89 GLU A N 1
ATOM 705 C CA . GLU A 1 89 ? 12.401 5.682 -14.849 1.00 95.94 89 GLU A CA 1
ATOM 706 C C . GLU A 1 89 ? 10.984 5.932 -14.315 1.00 95.94 89 GLU A C 1
ATOM 708 O O . GLU A 1 89 ? 10.376 5.074 -13.671 1.00 95.94 89 GLU A O 1
ATOM 713 N N . SER A 1 90 ? 10.417 7.101 -14.608 1.00 92.69 90 SER A N 1
ATOM 714 C CA . SER A 1 90 ? 8.982 7.366 -14.449 1.00 92.69 90 SER A CA 1
ATOM 715 C C . SER A 1 90 ? 8.242 7.071 -15.749 1.00 92.69 90 SER A C 1
ATOM 717 O O . SER A 1 90 ? 8.762 7.343 -16.827 1.00 92.69 90 SER A O 1
ATOM 719 N N . VAL A 1 91 ? 7.019 6.551 -15.648 1.00 93.62 91 VAL A N 1
ATOM 720 C CA . VAL A 1 91 ? 6.174 6.282 -16.820 1.00 93.62 91 VAL A CA 1
ATOM 721 C C . VAL A 1 91 ? 5.131 7.390 -16.971 1.00 93.62 91 VAL A C 1
ATOM 723 O O . VAL A 1 91 ? 4.494 7.752 -15.985 1.00 93.62 91 VAL A O 1
ATOM 726 N N . ASP A 1 92 ? 4.944 7.901 -18.190 1.00 93.19 92 ASP A N 1
ATOM 727 C CA . ASP A 1 92 ? 3.984 8.982 -18.478 1.00 93.19 92 ASP A CA 1
ATOM 728 C C . ASP A 1 92 ? 2.555 8.478 -18.727 1.00 93.19 92 ASP A C 1
ATOM 730 O O . ASP A 1 92 ? 1.588 9.215 -18.522 1.00 93.19 92 ASP A O 1
ATOM 734 N N . ASP A 1 93 ? 2.400 7.220 -19.161 1.00 95.44 93 ASP A N 1
ATOM 735 C CA . ASP A 1 93 ? 1.078 6.617 -19.325 1.00 95.44 93 ASP A CA 1
ATOM 736 C C . ASP A 1 93 ? 0.327 6.623 -17.978 1.00 95.44 93 ASP A C 1
ATOM 738 O O . ASP A 1 93 ? 0.824 6.052 -17.001 1.00 95.44 93 ASP A O 1
ATOM 742 N N . PRO A 1 94 ? -0.882 7.215 -17.893 1.00 93.56 94 PRO A N 1
ATOM 743 C CA . PRO A 1 94 ? -1.573 7.386 -16.618 1.00 93.56 94 PRO A CA 1
ATOM 744 C C . PRO A 1 94 ? -1.870 6.080 -15.872 1.00 93.56 94 PRO A C 1
ATOM 746 O O . PRO A 1 94 ? -1.935 6.083 -14.640 1.00 93.56 94 PRO A O 1
ATOM 749 N N . ARG A 1 95 ? -2.075 4.962 -16.586 1.00 90.44 95 ARG A N 1
ATOM 750 C CA . ARG A 1 95 ? -2.354 3.666 -15.950 1.00 90.44 95 ARG A CA 1
ATOM 751 C C . ARG A 1 95 ? -1.079 3.074 -15.377 1.00 90.44 95 ARG A C 1
ATOM 753 O O . ARG A 1 95 ? -1.058 2.702 -14.204 1.00 90.44 95 ARG A O 1
ATOM 760 N N . LEU A 1 96 ? -0.007 3.058 -16.164 1.00 93.56 96 LEU A N 1
ATOM 761 C CA . LEU A 1 96 ? 1.292 2.578 -15.710 1.00 93.56 96 LEU A CA 1
ATOM 762 C C . LEU A 1 96 ? 1.859 3.446 -14.588 1.00 93.56 96 LEU A C 1
ATOM 764 O O . LEU A 1 96 ? 2.375 2.891 -13.625 1.00 93.56 96 LEU A O 1
ATOM 768 N N . ALA A 1 97 ? 1.683 4.767 -14.632 1.00 93.44 97 ALA A N 1
ATOM 769 C CA . ALA A 1 97 ? 2.060 5.669 -13.546 1.00 93.44 97 ALA A CA 1
ATOM 770 C C . ALA A 1 97 ? 1.326 5.329 -12.235 1.00 93.44 97 ALA A C 1
ATOM 772 O O . ALA A 1 97 ? 1.940 5.255 -11.168 1.00 93.44 97 ALA A O 1
ATOM 773 N N . ALA A 1 98 ? 0.017 5.056 -12.306 1.00 90.88 98 ALA A N 1
ATOM 774 C CA . ALA A 1 98 ? -0.767 4.646 -11.143 1.00 90.88 98 ALA A CA 1
ATOM 775 C C . ALA A 1 98 ? -0.333 3.273 -10.601 1.00 90.88 98 ALA A C 1
ATOM 777 O O . ALA A 1 98 ? -0.256 3.082 -9.386 1.00 90.88 98 ALA A O 1
ATOM 778 N N . THR A 1 99 ? -0.027 2.321 -11.483 1.00 92.50 99 THR A N 1
ATOM 779 C CA . THR A 1 99 ? 0.533 1.013 -11.112 1.00 92.50 99 THR A CA 1
ATOM 780 C C . THR A 1 99 ? 1.917 1.169 -10.481 1.00 92.50 99 THR A C 1
ATOM 782 O O . THR A 1 99 ? 2.188 0.567 -9.444 1.00 92.50 99 THR A O 1
ATOM 785 N N . GLN A 1 100 ? 2.755 2.053 -11.017 1.00 92.88 100 GLN A N 1
ATOM 786 C CA . GLN A 1 100 ? 4.077 2.362 -10.486 1.00 92.88 100 GLN A CA 1
ATOM 787 C C . GLN A 1 100 ? 4.004 2.926 -9.063 1.00 92.88 100 GLN A C 1
ATOM 789 O O . GLN A 1 100 ? 4.721 2.475 -8.170 1.00 92.88 100 GLN A O 1
ATOM 794 N N . GLU A 1 101 ? 3.096 3.871 -8.825 1.00 90.75 101 GLU A N 1
ATOM 795 C CA . GLU A 1 101 ? 2.860 4.435 -7.495 1.00 90.75 101 GLU A CA 1
ATOM 796 C C . GLU A 1 101 ? 2.382 3.368 -6.504 1.00 90.75 101 GLU A C 1
ATOM 798 O O . GLU A 1 101 ? 2.860 3.284 -5.372 1.00 90.75 101 GLU A O 1
ATOM 803 N N . ARG A 1 102 ? 1.488 2.479 -6.945 1.00 88.69 102 ARG A N 1
ATOM 804 C CA . ARG A 1 102 ? 0.997 1.361 -6.128 1.00 88.69 102 ARG A CA 1
ATOM 805 C C . ARG A 1 102 ? 2.090 0.345 -5.805 1.00 88.69 102 ARG A C 1
ATOM 807 O O . ARG A 1 102 ? 2.097 -0.178 -4.692 1.00 88.69 102 ARG A O 1
ATOM 814 N N . LEU A 1 103 ? 3.009 0.081 -6.735 1.00 90.31 103 LEU A N 1
ATOM 815 C CA . LEU A 1 103 ? 4.173 -0.772 -6.492 1.00 90.31 103 LEU A CA 1
ATOM 816 C C . LEU A 1 103 ? 5.094 -0.168 -5.425 1.00 90.31 103 LEU A C 1
ATOM 818 O O . LEU A 1 103 ? 5.471 -0.877 -4.495 1.00 90.31 103 LEU A O 1
ATOM 822 N N . ARG A 1 104 ? 5.380 1.141 -5.491 1.00 87.81 104 ARG A N 1
ATOM 823 C CA . ARG A 1 104 ? 6.163 1.851 -4.458 1.00 87.81 104 ARG A CA 1
ATOM 824 C C . ARG A 1 104 ? 5.477 1.851 -3.093 1.00 87.81 104 ARG A C 1
ATOM 826 O O . ARG A 1 104 ? 6.142 1.768 -2.066 1.00 87.81 104 ARG A O 1
ATOM 833 N N . ALA A 1 105 ? 4.149 1.935 -3.077 1.00 83.69 105 ALA A N 1
ATOM 834 C CA . ALA A 1 105 ? 3.344 1.941 -1.860 1.00 83.69 105 ALA A CA 1
ATOM 835 C C . ALA A 1 105 ? 3.061 0.536 -1.288 1.00 83.69 105 ALA A C 1
ATOM 837 O O . ALA A 1 105 ? 2.304 0.409 -0.321 1.00 83.69 105 ALA A O 1
ATOM 838 N N . CYS A 1 106 ? 3.613 -0.531 -1.877 1.00 81.56 106 CYS A N 1
ATOM 839 C CA . CYS A 1 106 ? 3.325 -1.891 -1.445 1.00 81.56 106 CYS A CA 1
ATOM 840 C C . CYS A 1 106 ? 3.859 -2.136 -0.024 1.00 81.56 106 CYS A C 1
ATOM 842 O O . CYS A 1 106 ? 5.061 -2.138 0.220 1.00 81.56 106 CYS A O 1
ATOM 844 N N . SER A 1 107 ? 2.951 -2.363 0.929 1.00 72.38 107 SER A N 1
ATOM 845 C CA . SER A 1 107 ? 3.314 -2.601 2.334 1.00 72.38 107 SER A CA 1
ATOM 846 C C . SER A 1 107 ? 3.832 -4.018 2.593 1.00 72.38 107 SER A C 1
ATOM 848 O O . SER A 1 107 ? 4.348 -4.278 3.681 1.00 72.38 107 SER A O 1
ATOM 850 N N . TYR A 1 108 ? 3.634 -4.940 1.650 1.00 77.12 108 TYR A N 1
ATOM 851 C CA . TYR A 1 108 ? 4.007 -6.340 1.793 1.00 77.12 108 TYR A CA 1
ATOM 852 C C . TYR A 1 108 ? 5.071 -6.698 0.758 1.00 77.12 108 TYR A C 1
ATOM 854 O O . TYR A 1 108 ? 4.806 -6.687 -0.445 1.00 77.12 108 TYR A O 1
ATOM 862 N N . ALA A 1 109 ? 6.275 -6.990 1.246 1.00 84.38 109 ALA A N 1
ATOM 863 C CA . ALA A 1 109 ? 7.387 -7.471 0.441 1.00 84.38 109 ALA A CA 1
ATOM 864 C C . ALA A 1 109 ? 7.537 -8.988 0.608 1.00 84.38 109 ALA A C 1
ATOM 866 O O . ALA A 1 109 ? 7.291 -9.526 1.690 1.00 84.38 109 ALA A O 1
ATOM 867 N N . MET A 1 110 ? 7.951 -9.660 -0.458 1.00 87.56 110 MET A N 1
ATOM 868 C CA . MET A 1 110 ? 8.270 -11.086 -0.489 1.00 87.56 110 MET A CA 1
ATOM 869 C C . MET A 1 110 ? 9.668 -11.277 -1.078 1.00 87.56 110 MET A C 1
ATOM 871 O O . MET A 1 110 ? 10.166 -10.393 -1.766 1.00 87.56 110 MET A O 1
ATOM 875 N N . ALA A 1 111 ? 10.322 -12.394 -0.773 1.00 87.88 111 ALA A N 1
ATOM 876 C CA . ALA A 1 111 ? 11.636 -12.693 -1.333 1.00 87.88 111 ALA A CA 1
ATOM 877 C C . ALA A 1 111 ? 11.485 -13.248 -2.756 1.00 87.88 111 ALA A C 1
ATOM 879 O O . ALA A 1 111 ? 10.692 -14.163 -2.971 1.00 87.88 111 ALA A O 1
ATOM 880 N N . HIS A 1 112 ? 12.262 -12.720 -3.699 1.00 87.69 112 HIS A N 1
ATOM 881 C CA . HIS A 1 112 ? 12.374 -13.235 -5.056 1.00 87.69 112 HIS A CA 1
ATOM 882 C C . HIS A 1 112 ? 12.816 -14.708 -4.996 1.00 87.69 112 HIS A C 1
ATOM 884 O O . HIS A 1 112 ? 13.790 -15.007 -4.298 1.00 87.69 112 HIS A O 1
ATOM 890 N N . PRO A 1 113 ? 12.162 -15.633 -5.723 1.00 82.25 113 PRO A N 1
ATOM 891 C CA . PRO A 1 113 ? 12.367 -17.071 -5.547 1.00 82.25 113 PRO A CA 1
ATOM 892 C C . PRO A 1 113 ? 13.799 -17.511 -5.871 1.00 82.25 113 PRO A C 1
ATOM 894 O O . PRO A 1 113 ? 14.337 -18.395 -5.213 1.00 82.25 113 PRO A O 1
ATOM 897 N N . GLU A 1 114 ? 14.428 -16.867 -6.857 1.00 85.62 114 GLU A N 1
ATOM 898 C CA . GLU A 1 114 ? 15.800 -17.186 -7.273 1.00 85.62 114 GLU A CA 1
ATOM 899 C C . GLU A 1 114 ? 16.882 -16.389 -6.523 1.00 85.62 114 GLU A C 1
ATOM 901 O O . GLU A 1 114 ? 17.862 -16.968 -6.063 1.00 85.62 114 GLU A O 1
ATOM 906 N N . THR A 1 115 ? 16.733 -15.064 -6.395 1.00 89.38 115 THR A N 1
ATOM 907 C CA . THR A 1 115 ? 17.788 -14.182 -5.861 1.00 89.38 115 THR A CA 1
ATOM 908 C C . THR A 1 115 ? 17.647 -13.878 -4.369 1.00 89.38 115 THR A C 1
ATOM 910 O O . THR A 1 115 ? 18.600 -13.416 -3.746 1.00 89.38 115 THR A O 1
ATOM 913 N N . GLY A 1 116 ? 16.469 -14.106 -3.781 1.00 88.06 116 GLY A N 1
ATOM 914 C CA . GLY A 1 116 ? 16.159 -13.756 -2.393 1.00 88.06 116 GLY A CA 1
ATOM 915 C C . GLY A 1 116 ? 15.934 -12.260 -2.134 1.00 88.06 116 GLY A C 1
ATOM 916 O O . GLY A 1 116 ? 15.693 -11.875 -0.990 1.00 88.06 116 GLY A O 1
ATOM 917 N N . GLU A 1 117 ? 15.995 -11.409 -3.161 1.00 90.56 117 GLU A N 1
ATOM 918 C CA . GLU A 1 117 ? 15.764 -9.967 -3.029 1.00 90.56 117 GLU A CA 1
ATOM 919 C C . GLU A 1 117 ? 14.322 -9.659 -2.600 1.00 90.56 117 GLU A C 1
ATOM 921 O O . GLU A 1 117 ? 13.381 -10.309 -3.044 1.00 90.56 117 GLU A O 1
ATOM 926 N N . LEU A 1 118 ? 14.120 -8.648 -1.750 1.00 89.69 118 LEU A N 1
ATOM 927 C CA . LEU A 1 118 ? 12.774 -8.231 -1.359 1.00 89.69 118 LEU A CA 1
ATOM 928 C C . LEU A 1 118 ? 12.083 -7.468 -2.495 1.00 89.69 118 LEU A C 1
ATOM 930 O O . LEU A 1 118 ? 12.451 -6.340 -2.812 1.00 89.69 118 LEU A O 1
ATOM 934 N N . VAL A 1 119 ? 11.019 -8.053 -3.037 1.00 90.38 119 VAL A N 1
ATOM 935 C CA . VAL A 1 119 ? 10.178 -7.472 -4.088 1.00 90.38 119 VAL A CA 1
ATOM 936 C C . VAL A 1 119 ? 8.762 -7.196 -3.575 1.00 90.38 119 VAL A C 1
ATOM 938 O O . VAL A 1 119 ? 8.283 -7.882 -2.665 1.00 90.38 119 VAL A O 1
ATOM 941 N N . PRO A 1 120 ? 8.033 -6.215 -4.141 1.00 89.50 120 PRO A N 1
ATOM 942 C CA . PRO A 1 120 ? 6.620 -6.030 -3.834 1.00 89.50 120 PRO A CA 1
ATOM 943 C C . PRO A 1 120 ? 5.825 -7.310 -4.110 1.00 89.50 120 PRO A C 1
ATOM 945 O O . PRO A 1 120 ? 5.981 -7.928 -5.161 1.00 89.50 120 PRO A O 1
ATOM 948 N N . ALA A 1 121 ? 4.892 -7.672 -3.231 1.00 86.31 121 ALA A N 1
ATOM 949 C CA . ALA A 1 121 ? 4.074 -8.874 -3.404 1.00 86.31 121 ALA A CA 1
ATOM 950 C C . ALA A 1 121 ? 3.323 -8.930 -4.748 1.00 86.31 121 ALA A C 1
ATOM 952 O O . ALA A 1 121 ? 3.114 -9.994 -5.325 1.00 86.31 121 ALA A O 1
ATOM 953 N N . CYS A 1 122 ? 2.939 -7.767 -5.278 1.00 86.50 122 CYS A N 1
ATOM 954 C CA . CYS A 1 122 ? 2.298 -7.676 -6.587 1.00 86.50 122 CYS A CA 1
ATOM 955 C C . CYS A 1 122 ? 3.240 -8.074 -7.734 1.00 86.50 122 CYS A C 1
ATOM 957 O O . CYS A 1 122 ? 2.756 -8.619 -8.721 1.00 86.50 122 CYS A O 1
ATOM 959 N N . VAL A 1 123 ? 4.550 -7.834 -7.603 1.00 89.69 123 VAL A N 1
ATOM 960 C CA . VAL A 1 123 ? 5.571 -8.283 -8.565 1.00 89.69 123 VAL A CA 1
ATOM 961 C C . VAL A 1 123 ? 5.722 -9.792 -8.485 1.00 89.69 123 VAL A C 1
ATOM 963 O O . VAL A 1 123 ? 5.649 -10.448 -9.515 1.00 89.69 123 VAL A O 1
ATOM 966 N N . GLN A 1 124 ? 5.832 -10.345 -7.275 1.00 86.75 124 GLN A N 1
ATOM 967 C CA . GLN A 1 124 ? 5.913 -11.792 -7.072 1.00 86.75 124 GLN A CA 1
ATOM 968 C C . GLN A 1 124 ? 4.761 -12.511 -7.783 1.00 86.75 124 GLN A C 1
ATOM 970 O O . GLN A 1 124 ? 4.979 -13.285 -8.708 1.00 86.75 124 GLN A O 1
ATOM 975 N N . HIS A 1 125 ? 3.522 -12.144 -7.453 1.00 82.62 125 HIS A N 1
ATOM 976 C CA . HIS A 1 125 ? 2.366 -12.803 -8.044 1.00 82.62 125 HIS A CA 1
ATOM 977 C C . HIS A 1 125 ? 2.212 -12.506 -9.537 1.00 82.62 125 HIS A C 1
ATOM 979 O O . HIS A 1 125 ? 1.825 -13.389 -10.287 1.00 82.62 125 HIS A O 1
ATOM 985 N N . SER A 1 126 ? 2.469 -11.285 -10.005 1.00 83.00 126 SER A N 1
ATOM 986 C CA . SER A 1 126 ? 2.120 -10.923 -11.388 1.00 83.00 126 SER A CA 1
ATOM 987 C C . SER A 1 126 ? 3.228 -11.199 -12.404 1.00 83.00 126 SER A C 1
ATOM 989 O O . SER A 1 126 ? 2.925 -11.383 -13.579 1.00 83.00 126 SER A O 1
ATOM 991 N N . VAL A 1 127 ? 4.488 -11.201 -11.965 1.00 83.81 127 VAL A N 1
ATOM 992 C CA . VAL A 1 127 ? 5.678 -11.262 -12.830 1.00 83.81 127 VAL A CA 1
ATOM 993 C C . VAL A 1 127 ? 6.464 -12.548 -12.608 1.00 83.81 127 VAL A C 1
ATOM 995 O O . VAL A 1 127 ? 6.901 -13.155 -13.581 1.00 83.81 127 VAL A O 1
ATOM 998 N N . LEU A 1 128 ? 6.631 -12.971 -11.351 1.00 83.25 128 LEU A N 1
ATOM 999 C CA . LEU A 1 12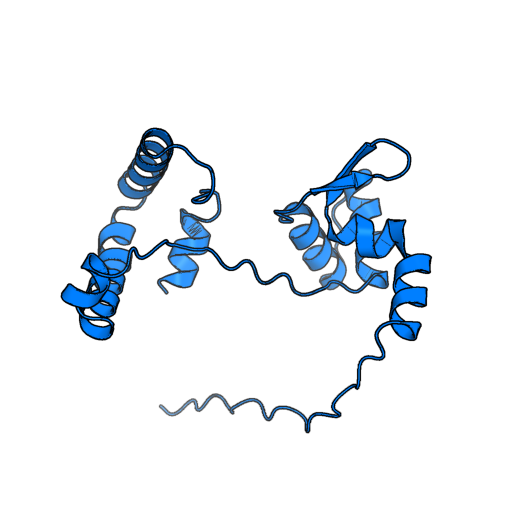8 ? 7.514 -14.089 -10.996 1.00 83.25 128 LEU A CA 1
ATOM 1000 C C . LEU A 1 128 ? 6.773 -15.434 -10.935 1.00 83.25 128 LEU A C 1
ATOM 1002 O O . LEU A 1 128 ? 7.353 -16.453 -11.295 1.00 83.25 128 LEU A O 1
ATOM 1006 N N . ASP A 1 129 ? 5.468 -15.421 -10.635 1.00 82.81 129 ASP A N 1
ATOM 1007 C CA . ASP A 1 129 ? 4.632 -16.629 -10.538 1.00 82.81 129 ASP A CA 1
ATOM 1008 C C . ASP A 1 129 ? 3.538 -16.752 -11.642 1.00 82.81 129 ASP A C 1
ATOM 1010 O O . ASP A 1 129 ? 2.435 -17.247 -11.370 1.00 82.81 129 ASP A O 1
ATOM 1014 N N . PRO A 1 130 ? 3.740 -16.319 -12.910 1.00 72.94 130 PRO A N 1
ATOM 1015 C CA . PRO A 1 130 ? 2.649 -16.244 -13.889 1.00 72.94 130 PRO A CA 1
ATOM 1016 C C . PRO A 1 130 ? 2.086 -17.629 -14.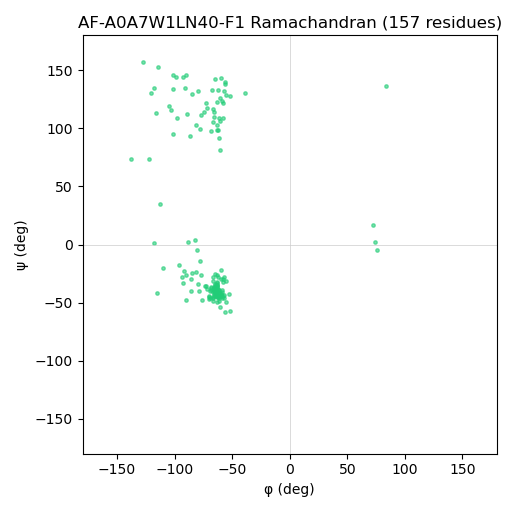246 1.00 72.94 130 PRO A C 1
ATOM 1018 O O . PRO A 1 130 ? 0.877 -17.788 -14.447 1.00 72.94 130 PRO A O 1
ATOM 1021 N N . THR A 1 131 ? 2.947 -18.651 -14.277 1.00 75.31 131 THR A N 1
ATOM 1022 C CA . THR A 1 131 ? 2.560 -20.042 -14.551 1.00 75.31 131 THR A CA 1
ATOM 1023 C C . THR A 1 131 ? 1.743 -20.631 -13.407 1.00 75.31 131 THR A C 1
ATOM 1025 O O . THR A 1 131 ? 0.694 -21.234 -13.645 1.00 75.31 131 THR A O 1
ATOM 1028 N N . GLU A 1 132 ? 2.179 -20.432 -12.166 1.00 74.06 132 GLU A N 1
ATOM 1029 C CA . GLU A 1 132 ? 1.477 -20.917 -10.975 1.00 74.06 132 GLU A CA 1
ATOM 1030 C C . GLU A 1 132 ? 0.113 -20.230 -10.839 1.00 74.06 132 GLU A C 1
ATOM 1032 O O . GLU A 1 132 ? -0.901 -20.901 -10.640 1.00 74.06 132 GLU A O 1
ATOM 1037 N N . ASN A 1 133 ? 0.029 -18.925 -11.113 1.00 71.69 133 ASN A N 1
ATOM 1038 C CA . ASN A 1 133 ? -1.243 -18.205 -11.190 1.00 71.69 133 ASN A CA 1
ATOM 1039 C C . ASN A 1 133 ? -2.198 -18.764 -12.249 1.00 71.69 133 ASN A C 1
ATOM 1041 O O . ASN A 1 133 ? -3.408 -18.859 -12.016 1.00 71.69 133 ASN A O 1
ATOM 1045 N N . HIS A 1 134 ? -1.684 -19.141 -13.421 1.00 74.06 134 HIS A N 1
ATOM 1046 C CA . HIS A 1 134 ? -2.505 -19.783 -14.443 1.00 74.06 134 HIS A CA 1
ATOM 1047 C C . HIS A 1 134 ? -3.026 -21.147 -13.962 1.00 74.06 134 HIS A C 1
ATOM 1049 O O . HIS A 1 134 ? -4.198 -21.474 -14.162 1.00 74.06 134 HIS A O 1
ATOM 1055 N N . GLN A 1 135 ? -2.187 -21.933 -13.284 1.00 76.75 135 GLN A N 1
ATOM 1056 C CA . GLN A 1 135 ? -2.580 -23.222 -12.710 1.00 76.75 135 GLN A CA 1
ATOM 1057 C C . GLN A 1 135 ? -3.625 -23.069 -11.596 1.00 76.75 135 GLN A C 1
ATOM 1059 O O . GLN A 1 135 ? -4.570 -23.861 -11.542 1.00 76.75 135 GLN A O 1
ATOM 1064 N N . LEU A 1 136 ? -3.537 -22.016 -10.776 1.00 73.31 136 LEU A N 1
ATOM 1065 C CA . LEU A 1 136 ? -4.522 -21.720 -9.733 1.00 73.31 136 LEU A CA 1
ATOM 1066 C C . LEU A 1 136 ? -5.940 -21.551 -10.288 1.00 73.31 136 LEU A C 1
ATOM 1068 O O . LEU A 1 136 ? -6.888 -21.941 -9.617 1.00 73.31 136 LEU A O 1
ATOM 1072 N N . ARG A 1 137 ? -6.121 -21.081 -11.531 1.00 70.88 137 ARG A N 1
ATOM 1073 C CA . ARG A 1 137 ? -7.457 -21.008 -12.164 1.00 70.88 137 ARG A CA 1
ATOM 1074 C C . ARG A 1 137 ? -8.119 -22.378 -12.331 1.00 70.88 137 ARG A C 1
ATOM 1076 O O . ARG A 1 137 ? -9.344 -22.459 -12.351 1.00 70.88 137 ARG A O 1
ATOM 1083 N N . ARG A 1 138 ? -7.325 -23.448 -12.455 1.00 76.06 138 ARG A N 1
ATOM 1084 C CA . ARG A 1 138 ? -7.824 -24.831 -12.545 1.00 76.06 138 ARG A CA 1
ATOM 1085 C C . ARG A 1 138 ? -8.195 -25.391 -11.171 1.00 76.06 138 ARG A C 1
ATOM 1087 O O . ARG A 1 138 ? -9.129 -26.177 -11.081 1.00 76.06 138 ARG A O 1
ATOM 1094 N N . LEU A 1 139 ? -7.467 -24.992 -10.126 1.00 74.69 139 LEU A N 1
ATOM 1095 C CA . LEU A 1 139 ? -7.658 -25.464 -8.747 1.00 74.69 139 LEU A CA 1
ATOM 1096 C C . LEU A 1 139 ? -8.724 -24.664 -7.983 1.00 74.69 139 LEU A C 1
ATOM 1098 O O . LEU A 1 139 ? -9.395 -25.200 -7.106 1.00 74.69 139 LEU A O 1
ATOM 1102 N N . LEU A 1 140 ? -8.891 -23.389 -8.331 1.00 73.88 140 LEU A N 1
ATOM 1103 C CA . LEU A 1 140 ? -9.825 -22.446 -7.723 1.00 73.88 140 LEU A CA 1
ATOM 1104 C C . LEU A 1 140 ? -10.765 -21.903 -8.806 1.00 73.88 140 LEU A C 1
ATOM 1106 O O . LEU A 1 140 ? -10.597 -20.759 -9.236 1.00 73.88 140 LEU A O 1
ATOM 1110 N N . PRO A 1 141 ? -11.739 -22.696 -9.291 1.00 68.19 141 PRO A N 1
ATOM 1111 C CA . PRO A 1 141 ? -12.664 -22.233 -10.314 1.00 68.19 141 PRO A CA 1
ATOM 1112 C C . PRO A 1 141 ? -13.488 -21.060 -9.772 1.00 68.19 141 PRO A C 1
ATOM 1114 O O . PRO A 1 141 ? -1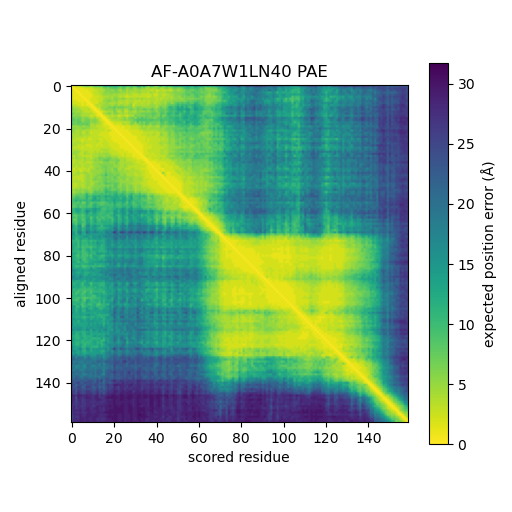4.466 -21.221 -9.039 1.00 68.19 141 PRO A O 1
ATOM 1117 N N . LEU A 1 142 ? -13.065 -19.847 -10.128 1.00 63.59 142 LEU A N 1
ATOM 1118 C CA . LEU A 1 142 ? -13.776 -18.622 -9.810 1.00 63.59 142 LEU A CA 1
ATOM 1119 C C . LEU A 1 142 ? -15.085 -18.647 -10.592 1.00 63.59 142 LEU A C 1
ATOM 1121 O O . LEU A 1 142 ? -15.111 -18.437 -11.804 1.00 63.59 142 LEU A O 1
ATOM 1125 N N . THR A 1 143 ? -16.192 -18.903 -9.899 1.00 65.44 143 THR A N 1
ATOM 1126 C CA . THR A 1 143 ? -17.511 -18.668 -10.480 1.00 65.44 143 THR A CA 1
ATOM 1127 C C . THR A 1 143 ? -17.658 -17.159 -10.616 1.00 65.44 143 THR A C 1
ATOM 1129 O O . THR A 1 143 ? -17.962 -16.467 -9.641 1.00 65.44 143 THR A O 1
ATOM 1132 N N . VAL A 1 144 ? -17.390 -16.626 -11.809 1.00 59.47 144 VAL A N 1
ATOM 1133 C CA . VAL A 1 144 ? -17.697 -15.232 -12.127 1.00 59.47 144 VAL A CA 1
ATOM 1134 C C . VAL A 1 144 ? -19.210 -15.107 -12.014 1.00 59.47 144 VAL A C 1
ATOM 1136 O O . VAL A 1 144 ? -19.945 -15.486 -12.921 1.00 59.47 144 VAL A O 1
ATOM 1139 N N . LYS A 1 145 ? -19.704 -14.611 -10.874 1.00 56.78 145 LYS A N 1
ATOM 1140 C CA . LYS A 1 145 ? -21.078 -14.122 -10.810 1.00 56.78 145 LYS A CA 1
ATOM 1141 C C . LYS A 1 145 ? -21.132 -12.993 -11.826 1.00 56.78 145 LYS A C 1
ATOM 1143 O O . LYS A 1 145 ? -20.567 -11.930 -11.580 1.00 56.78 145 LYS A O 1
ATOM 1148 N N . THR A 1 146 ? -21.776 -13.226 -12.964 1.00 58.50 146 THR A N 1
ATOM 1149 C CA . THR A 1 146 ? -22.208 -12.180 -13.891 1.00 58.50 146 THR A CA 1
ATOM 1150 C C . THR A 1 146 ? -23.173 -11.272 -13.136 1.00 58.50 146 THR A C 1
ATOM 1152 O O . THR A 1 146 ? -24.389 -11.444 -13.152 1.00 58.50 146 THR A O 1
ATOM 1155 N N . GLY A 1 147 ? -22.607 -10.356 -12.356 1.00 48.75 147 GLY A N 1
ATOM 1156 C CA . GLY A 1 147 ? -23.337 -9.348 -11.621 1.00 48.75 147 GLY A CA 1
ATOM 1157 C C . GLY A 1 147 ? -23.852 -8.324 -12.614 1.00 48.75 147 GLY A C 1
ATOM 1158 O O . GLY A 1 147 ? -23.069 -7.711 -13.336 1.00 48.75 147 GLY A O 1
ATOM 1159 N N . ARG A 1 148 ? -25.175 -8.148 -12.642 1.00 52.03 148 ARG A N 1
ATOM 1160 C CA . ARG A 1 148 ? -25.858 -7.011 -13.269 1.00 52.03 148 ARG A CA 1
ATOM 1161 C C . ARG A 1 148 ? -25.047 -5.725 -13.019 1.00 52.03 148 ARG A C 1
ATOM 1163 O O . ARG A 1 148 ? -24.681 -5.497 -11.862 1.00 52.03 148 ARG A O 1
ATOM 1170 N N . PRO A 1 149 ? -24.755 -4.909 -14.052 1.00 49.44 149 PRO A N 1
ATOM 1171 C CA . PRO A 1 149 ? -23.909 -3.729 -13.908 1.00 49.44 149 PRO A CA 1
ATOM 1172 C C . PRO A 1 149 ? -24.417 -2.858 -12.759 1.00 49.44 149 PRO A C 1
ATOM 1174 O O . PRO A 1 149 ? -25.606 -2.544 -12.685 1.00 49.44 149 PRO A O 1
ATOM 1177 N N . ALA A 1 150 ? -23.518 -2.512 -11.836 1.00 53.34 150 ALA A N 1
ATOM 1178 C CA . ALA A 1 150 ? -23.837 -1.627 -10.730 1.00 53.34 150 ALA A CA 1
ATOM 1179 C C . ALA A 1 150 ? -24.255 -0.267 -11.305 1.00 53.34 150 ALA A C 1
ATOM 1181 O O . ALA A 1 150 ? -23.434 0.472 -11.848 1.00 53.34 150 ALA A O 1
ATOM 1182 N N . THR A 1 151 ? -25.540 0.062 -11.203 1.00 49.22 151 THR A N 1
ATOM 1183 C CA . THR A 1 151 ? -26.047 1.406 -11.474 1.00 49.22 151 THR A CA 1
ATOM 1184 C C . THR A 1 151 ? -25.328 2.382 -10.550 1.00 49.22 151 THR A C 1
ATOM 1186 O O . THR A 1 151 ? -25.556 2.379 -9.339 1.00 49.22 151 THR A O 1
ATOM 1189 N N . ARG A 1 152 ? -24.434 3.207 -11.113 1.00 45.47 152 ARG A N 1
ATOM 1190 C CA . ARG A 1 152 ? -23.875 4.374 -10.419 1.00 45.47 152 ARG A CA 1
ATOM 1191 C C . ARG A 1 152 ? -25.044 5.249 -9.949 1.00 45.47 152 ARG A C 1
ATOM 1193 O O . ARG A 1 152 ? -25.880 5.597 -10.785 1.00 45.47 152 ARG A O 1
ATOM 1200 N N . PRO A 1 153 ? -25.114 5.645 -8.668 1.00 40.12 153 PRO A N 1
ATOM 1201 C CA . PRO A 1 153 ? -26.059 6.666 -8.248 1.00 40.12 153 PRO A CA 1
ATOM 1202 C C . PRO A 1 153 ? -25.742 7.954 -9.011 1.00 40.12 153 PRO A C 1
ATOM 1204 O O . PRO A 1 153 ? -24.597 8.415 -9.010 1.00 40.12 153 PRO A O 1
ATOM 1207 N N . ARG A 1 154 ? -26.746 8.514 -9.691 1.00 41.78 154 ARG A N 1
ATOM 1208 C CA . ARG A 1 154 ? -26.679 9.863 -10.258 1.00 41.78 154 ARG A CA 1
ATOM 1209 C C . ARG A 1 154 ? -26.396 10.817 -9.097 1.00 41.78 154 ARG A C 1
ATOM 1211 O O . ARG A 1 154 ? -27.150 10.830 -8.128 1.00 41.78 154 ARG A O 1
ATOM 1218 N N . ALA A 1 155 ? -25.302 11.571 -9.174 1.00 41.28 155 ALA A N 1
ATOM 1219 C CA . ALA A 1 155 ? -25.065 12.673 -8.255 1.00 41.28 155 ALA A CA 1
ATOM 1220 C C . ALA A 1 155 ? -26.176 13.705 -8.489 1.00 41.28 155 ALA A C 1
ATOM 1222 O O . ALA A 1 155 ? -26.175 14.389 -9.510 1.00 41.28 155 ALA A O 1
ATOM 1223 N N . GLY A 1 156 ? -27.161 13.733 -7.591 1.00 35.69 156 GLY A N 1
ATOM 1224 C CA . GLY A 1 156 ? -28.153 14.796 -7.527 1.00 35.69 156 GLY A CA 1
ATOM 1225 C C . GLY A 1 156 ? -27.436 16.082 -7.145 1.00 35.69 156 GLY A C 1
ATOM 1226 O O . GLY A 1 156 ? -26.910 16.198 -6.040 1.00 35.69 156 GLY A O 1
ATOM 1227 N N . HIS A 1 157 ? -27.348 16.985 -8.110 1.00 40.16 157 HIS A N 1
ATOM 1228 C CA . HIS A 1 157 ? -27.002 18.378 -7.921 1.00 40.16 157 HIS A CA 1
ATOM 1229 C C . HIS A 1 157 ? -28.340 19.105 -7.991 1.00 40.16 157 HIS A C 1
ATOM 1231 O O . HIS A 1 157 ? -28.828 19.343 -9.090 1.00 40.16 157 HIS A O 1
ATOM 1237 N N . ASP A 1 158 ? -28.946 19.361 -6.836 1.00 40.38 158 ASP A N 1
ATOM 1238 C CA . ASP A 1 158 ? -30.080 20.271 -6.732 1.00 40.38 158 ASP A CA 1
ATOM 1239 C C . ASP A 1 158 ? -29.665 21.424 -5.819 1.00 40.38 158 ASP A C 1
ATOM 1241 O O . ASP A 1 158 ? -28.964 21.228 -4.819 1.00 40.38 158 ASP A O 1
ATOM 1245 N N . ALA A 1 159 ? -30.019 22.607 -6.311 1.00 38.75 159 ALA A N 1
ATOM 1246 C CA . ALA A 1 159 ? -29.614 23.940 -5.896 1.00 38.75 159 ALA A CA 1
ATOM 1247 C C . ALA A 1 159 ? -30.202 24.384 -4.550 1.00 38.75 159 ALA A C 1
ATOM 1249 O O . ALA A 1 159 ? -31.234 23.818 -4.125 1.00 38.75 159 ALA A O 1
#

Secondary structure (DSSP, 8-state):
-HHHHHHHHHTT---SS--HHHHHHHHHHHHHH-THHHHHHHHHHHHHHHHH-HHHHHHTT--------PPPPPHHHHHHHHHHHHTTPPP-SHHHHHHHHHHHT---EEE-TTT--EEEHHHIIIIISHHHHHHHHHHS-----------PPP-----

Solvent-accessible surface area (backbone atoms only — not comparable to full-atom values): 9923 Å² total; per-residue (Å²): 105,67,67,56,52,40,52,74,69,43,63,90,61,68,79,72,94,48,57,67,70,62,45,51,55,54,50,49,56,44,39,74,75,38,60,68,50,56,58,53,51,45,56,50,50,52,53,47,40,72,71,65,35,63,68,49,53,71,72,43,83,78,71,94,73,86,84,83,79,74,76,84,75,58,40,86,44,47,47,64,25,48,55,32,50,77,72,72,48,84,59,84,53,71,66,38,33,52,46,34,53,50,53,74,66,47,88,49,69,38,62,39,91,86,81,57,48,80,36,38,44,68,48,45,54,42,62,74,32,50,68,60,55,58,51,42,52,76,78,51,71,76,78,77,74,85,67,76,79,82,78,74,80,79,84,82,85,78,135

Radius of gyration: 21.17 Å; Cα contacts (8 Å, |Δi|>4): 102; chains: 1; bounding box: 48×49×47 Å

Sequence (159 aa):
QVRDAFYRHLGGVSFSGTPLPTLMVKLSRVLVRHPSLAWIFGGWAMRMVHRTGLLALVRHRVRPVTFVMHSFMDAAEVTPAWEALQRGESVDDPRLAATQERLRACSYAMAHPETGELVPACVQHSVLDPTENHQLRRLLPLTVKTGRPATRPRAGHDA

pLDDT: mean 79.22, std 14.19, range [35.69, 96.12]

Foldseek 3Di:
DLVVCCCVQVVPPDPPPDPPVRNVVSVVVSCVVPVVNCVSVVVVVVVVCVVCPPVNCVVDPDDDDDDPPDDQDALVLLVVLVVCVVVVHADPPPNNNVSNVVQVSQPDWDAQPPPGDTGRPSCCVSPRCVVVNVVVCVVPVPPPPPDDPPPDPDPDDDD